Protein AF-A0A535VYQ3-F1 (afdb_monomer_lite)

Foldseek 3Di:
DDDDPQPDQPQVQLCLLVLLQVLLVHQLCRLCVQLVHHSVVNVCRNRSSDADDPSSLVSSLVVSVVSVVDDPPCSVVSNVVNCCVRVVPPPDD

Radius of gyration: 13.7 Å; chains: 1; bounding box: 42×31×32 Å

Structure (mmCIF, N/CA/C/O backbone):
data_AF-A0A535VYQ3-F1
#
_entry.id   AF-A0A535VYQ3-F1
#
loop_
_atom_site.group_PDB
_atom_site.id
_atom_site.type_symbol
_atom_site.label_atom_id
_atom_site.label_alt_id
_atom_site.label_comp_id
_atom_site.label_asym_id
_atom_site.label_entity_id
_atom_site.label_seq_id
_atom_site.pdbx_PDB_ins_code
_atom_site.Cartn_x
_atom_site.Cartn_y
_atom_site.Cartn_z
_atom_site.occupancy
_atom_site.B_iso_or_equiv
_atom_site.auth_seq_id
_atom_site.auth_comp_id
_atom_site.auth_asym_id
_atom_site.auth_atom_id
_atom_site.pdbx_PDB_model_num
ATOM 1 N N . MET A 1 1 ? 22.916 21.125 -21.216 1.00 34.38 1 MET A N 1
ATOM 2 C CA . MET A 1 1 ? 22.895 20.517 -19.869 1.00 34.38 1 MET A CA 1
ATOM 3 C C . MET A 1 1 ? 21.598 19.745 -19.753 1.00 34.38 1 MET A C 1
ATOM 5 O O . MET A 1 1 ? 20.531 20.323 -19.889 1.00 34.38 1 MET A O 1
ATOM 9 N N . THR A 1 2 ? 21.715 18.426 -19.691 1.00 42.44 2 THR A N 1
ATOM 10 C CA . THR A 1 2 ? 20.639 17.441 -19.825 1.00 42.44 2 THR A CA 1
ATOM 11 C C . THR A 1 2 ? 19.713 17.468 -18.609 1.00 42.44 2 THR A C 1
ATOM 13 O O . THR A 1 2 ? 20.062 16.947 -17.552 1.00 42.44 2 THR A O 1
ATOM 16 N N . GLY A 1 3 ? 18.541 18.089 -18.753 1.00 40.09 3 GLY A N 1
ATOM 17 C CA . GLY A 1 3 ? 17.450 17.981 -17.789 1.00 40.09 3 GLY A CA 1
ATOM 18 C C . GLY A 1 3 ? 16.823 16.598 -17.906 1.00 40.09 3 GLY A C 1
ATOM 19 O O . GLY A 1 3 ? 16.140 16.306 -18.880 1.00 40.09 3 GLY A O 1
ATOM 20 N N . SER A 1 4 ? 17.147 15.737 -16.945 1.00 44.53 4 SER A N 1
ATOM 21 C CA . SER A 1 4 ? 16.627 14.382 -16.786 1.00 44.53 4 SER A CA 1
ATOM 22 C C . SER A 1 4 ? 15.121 14.319 -17.053 1.00 44.53 4 SER A C 1
ATOM 24 O O . SER A 1 4 ? 14.340 14.951 -16.344 1.00 44.53 4 SER A O 1
ATOM 26 N N . SER A 1 5 ? 14.736 13.523 -18.051 1.00 48.81 5 SER A N 1
ATOM 27 C CA . SER A 1 5 ? 13.367 13.071 -18.303 1.00 48.81 5 SER A CA 1
ATOM 28 C C . SER A 1 5 ? 12.914 12.170 -17.147 1.00 48.81 5 SER A C 1
ATOM 30 O O . SER A 1 5 ? 12.813 10.952 -17.281 1.00 48.81 5 SER A O 1
ATOM 32 N N . TYR A 1 6 ? 12.686 12.763 -15.976 1.00 54.31 6 TYR A N 1
ATOM 33 C CA . TYR A 1 6 ? 11.848 12.166 -14.952 1.00 54.31 6 TYR A CA 1
ATOM 34 C C . TYR A 1 6 ? 10.432 12.216 -15.514 1.00 54.31 6 TYR A C 1
ATOM 36 O O . TYR A 1 6 ? 9.816 13.278 -15.516 1.00 54.31 6 TYR A O 1
ATOM 44 N N . GLY A 1 7 ? 9.950 11.093 -16.054 1.00 57.59 7 GLY A N 1
ATOM 45 C CA . GLY A 1 7 ? 8.519 10.920 -16.291 1.00 57.59 7 GLY A CA 1
ATOM 46 C C . GLY A 1 7 ? 7.773 11.372 -15.037 1.00 57.59 7 GLY A C 1
ATOM 47 O O . GLY A 1 7 ? 8.227 11.103 -13.923 1.00 57.59 7 GLY A O 1
ATOM 48 N N . GLU A 1 8 ? 6.731 12.168 -15.239 1.00 68.81 8 GLU A N 1
ATOM 49 C CA . GLU A 1 8 ? 5.967 12.852 -14.200 1.00 68.81 8 GLU A CA 1
ATOM 50 C C . GLU A 1 8 ? 5.670 11.891 -13.036 1.00 68.81 8 GLU A C 1
ATOM 52 O O . GLU A 1 8 ? 4.949 10.908 -13.196 1.00 68.81 8 GLU A O 1
ATOM 57 N N . ARG A 1 9 ? 6.328 12.099 -11.885 1.00 80.62 9 ARG A N 1
ATOM 58 C CA . ARG A 1 9 ? 6.142 11.229 -10.718 1.00 80.62 9 ARG A CA 1
ATOM 59 C C . ARG A 1 9 ? 4.746 11.454 -10.162 1.00 80.62 9 ARG A C 1
ATOM 61 O O . ARG A 1 9 ? 4.390 12.591 -9.852 1.00 80.62 9 ARG A O 1
ATOM 68 N N . ASP A 1 10 ? 4.009 10.377 -9.937 1.00 84.75 10 ASP A N 1
ATOM 69 C CA . ASP A 1 10 ? 2.702 10.449 -9.295 1.00 84.75 10 ASP A CA 1
ATOM 70 C C . ASP A 1 10 ? 2.860 10.424 -7.772 1.00 84.75 10 ASP A C 1
ATOM 72 O O . ASP A 1 10 ? 2.736 9.401 -7.091 1.00 84.75 10 ASP A O 1
ATOM 76 N N . TYR A 1 11 ? 3.193 11.592 -7.226 1.00 86.00 11 TYR A N 1
ATOM 77 C CA . TYR A 1 11 ? 3.315 11.769 -5.785 1.00 86.00 11 TYR A CA 1
ATOM 78 C C . TYR A 1 11 ? 1.984 11.571 -5.053 1.00 86.00 11 TYR A C 1
ATOM 80 O O . TYR A 1 11 ? 2.011 11.226 -3.874 1.00 86.00 11 TYR A O 1
ATOM 88 N N . ALA A 1 12 ? 0.837 11.763 -5.713 1.00 85.62 12 ALA A N 1
ATOM 89 C CA . ALA A 1 12 ? -0.465 11.554 -5.088 1.00 85.62 12 ALA A CA 1
ATOM 90 C C . ALA A 1 12 ? -0.691 10.061 -4.816 1.00 85.62 12 ALA A C 1
ATOM 92 O O . ALA A 1 12 ? -1.011 9.680 -3.687 1.00 85.62 12 ALA A O 1
ATOM 93 N N . PHE A 1 13 ? -0.419 9.210 -5.808 1.00 86.38 13 PHE A N 1
ATOM 94 C CA . PHE A 1 13 ? -0.416 7.762 -5.628 1.00 86.38 13 PHE A CA 1
ATOM 95 C C . PHE A 1 13 ? 0.591 7.324 -4.561 1.00 86.38 13 PHE A C 1
ATOM 97 O O . PHE A 1 13 ? 0.260 6.555 -3.654 1.00 86.38 13 PHE A O 1
ATOM 104 N N . GLY A 1 14 ? 1.816 7.850 -4.638 1.00 90.94 14 GLY A N 1
ATOM 105 C CA . GLY A 1 14 ? 2.869 7.515 -3.687 1.00 90.94 14 GLY A CA 1
ATOM 106 C C . GLY A 1 14 ? 2.515 7.868 -2.240 1.00 90.94 14 GLY A C 1
ATOM 107 O O . GLY A 1 14 ? 2.745 7.063 -1.334 1.00 90.94 14 GLY A O 1
ATOM 108 N N . GLN A 1 15 ? 1.881 9.021 -2.014 1.00 90.25 15 GLN A N 1
ATOM 109 C CA . GLN A 1 15 ? 1.379 9.399 -0.692 1.00 90.25 15 GLN A CA 1
ATOM 110 C C . GLN A 1 15 ? 0.262 8.475 -0.209 1.00 90.25 15 GLN A C 1
ATOM 112 O O . GLN A 1 15 ? 0.287 8.068 0.948 1.00 90.25 15 GLN A O 1
ATOM 117 N N . LEU A 1 16 ? -0.667 8.071 -1.079 1.00 88.81 16 LEU A N 1
ATOM 118 C CA . LEU A 1 16 ? -1.721 7.127 -0.703 1.00 88.81 16 LEU A CA 1
ATOM 119 C C . LEU A 1 16 ? -1.133 5.780 -0.250 1.00 88.81 16 LEU A C 1
ATOM 121 O O . LEU A 1 16 ? -1.521 5.258 0.797 1.00 88.81 16 LEU A O 1
ATOM 125 N N . MET A 1 17 ? -0.146 5.252 -0.982 1.00 91.38 17 MET A N 1
ATOM 126 C CA . MET A 1 17 ? 0.584 4.034 -0.604 1.00 91.38 17 MET A CA 1
ATOM 127 C C . MET A 1 17 ? 1.273 4.172 0.758 1.00 91.38 17 MET A C 1
ATOM 129 O O . MET A 1 17 ? 1.170 3.279 1.604 1.00 91.38 17 MET A O 1
ATOM 133 N N . LEU A 1 18 ? 1.952 5.303 0.973 1.00 93.12 18 LEU A N 1
ATOM 134 C CA . LEU A 1 18 ? 2.637 5.614 2.222 1.00 93.12 18 LEU A CA 1
ATOM 135 C C . LEU A 1 18 ? 1.651 5.657 3.393 1.00 93.12 18 LEU A C 1
ATOM 137 O O . LEU A 1 18 ? 1.890 4.993 4.400 1.00 93.12 18 LEU A O 1
ATOM 141 N N . THR A 1 19 ? 0.548 6.396 3.251 1.00 89.62 19 THR A N 1
ATOM 142 C CA . THR A 1 19 ? -0.496 6.524 4.274 1.00 89.62 19 THR A CA 1
ATOM 143 C C . THR A 1 19 ? -1.111 5.174 4.610 1.00 89.62 19 THR A C 1
ATOM 145 O O . THR A 1 19 ? -1.207 4.828 5.783 1.00 89.62 19 THR A O 1
ATOM 148 N N . LEU A 1 20 ? -1.476 4.373 3.605 1.00 89.38 20 LEU A N 1
ATOM 149 C CA . LEU A 1 20 ? -2.047 3.049 3.843 1.00 89.38 20 LEU A CA 1
ATOM 150 C C . LEU A 1 20 ? -1.069 2.175 4.637 1.00 89.38 20 LEU A C 1
ATOM 152 O O . LEU A 1 20 ? -1.456 1.566 5.634 1.00 89.38 20 LEU A O 1
ATOM 156 N N . ARG A 1 21 ? 0.214 2.148 4.252 1.00 94.81 21 ARG A N 1
ATOM 157 C CA . ARG A 1 21 ? 1.227 1.357 4.960 1.00 94.81 21 ARG A CA 1
ATOM 158 C C . ARG A 1 21 ? 1.409 1.816 6.407 1.00 94.81 21 ARG A C 1
ATOM 160 O O . ARG A 1 21 ? 1.483 0.974 7.305 1.00 94.81 21 ARG A O 1
ATOM 167 N N . THR A 1 22 ? 1.562 3.119 6.632 1.00 94.19 22 THR A N 1
ATOM 168 C CA . THR A 1 22 ? 1.856 3.653 7.967 1.00 94.19 22 THR A CA 1
ATOM 169 C C . THR A 1 22 ? 0.661 3.540 8.900 1.00 94.19 22 THR A C 1
ATOM 171 O O . THR A 1 22 ? 0.874 3.242 10.071 1.00 94.19 22 THR A O 1
ATOM 174 N N . THR A 1 23 ? -0.571 3.660 8.399 1.00 89.75 23 THR A N 1
ATOM 175 C CA . THR A 1 23 ? -1.778 3.419 9.203 1.00 89.75 23 THR A CA 1
ATOM 176 C C . THR A 1 23 ? -1.883 1.962 9.665 1.00 89.75 23 THR A C 1
ATOM 178 O O . THR A 1 23 ? -2.333 1.712 10.776 1.00 89.75 23 THR A O 1
ATOM 181 N N . ILE A 1 24 ? -1.386 1.000 8.878 1.00 89.69 24 ILE A N 1
ATOM 182 C CA . ILE A 1 24 ? -1.289 -0.419 9.285 1.00 89.69 24 ILE A CA 1
ATOM 183 C C . ILE A 1 24 ? -0.091 -0.665 10.229 1.00 89.69 24 ILE A C 1
ATOM 185 O O . ILE A 1 24 ? 0.059 -1.741 10.799 1.00 89.69 24 ILE A O 1
ATOM 189 N N . GLY A 1 25 ? 0.795 0.319 10.411 1.00 93.31 25 GLY A N 1
ATOM 190 C CA . GLY A 1 25 ? 1.977 0.192 11.267 1.00 93.31 25 GLY A CA 1
ATOM 191 C C . GLY A 1 25 ? 3.116 -0.628 10.652 1.00 93.31 25 GLY A C 1
ATOM 192 O O . GLY A 1 25 ? 4.001 -1.093 11.367 1.00 93.31 25 GLY A O 1
ATOM 193 N N . LEU A 1 26 ? 3.127 -0.814 9.328 1.00 94.69 26 LEU A N 1
ATOM 194 C CA . LEU A 1 26 ? 4.153 -1.609 8.647 1.00 94.69 26 LEU A CA 1
ATOM 195 C C . LEU A 1 26 ? 5.357 -0.764 8.234 1.00 94.69 26 LEU A C 1
ATOM 197 O O . LEU A 1 26 ? 5.223 0.387 7.820 1.00 94.69 26 LEU A O 1
ATOM 201 N N . THR A 1 27 ? 6.550 -1.360 8.246 1.00 97.44 27 THR A N 1
ATOM 202 C CA . THR A 1 27 ? 7.721 -0.788 7.561 1.00 97.44 27 THR A CA 1
ATOM 203 C C . THR A 1 27 ? 7.679 -1.105 6.062 1.00 97.44 27 THR A C 1
ATOM 205 O O . THR A 1 27 ? 6.979 -2.024 5.637 1.00 97.44 27 THR A O 1
ATOM 208 N N . GLN A 1 28 ? 8.451 -0.385 5.235 1.00 97.88 28 GLN A N 1
ATOM 209 C CA . GLN A 1 28 ? 8.578 -0.713 3.803 1.00 97.88 28 GLN A CA 1
ATOM 210 C C . GLN A 1 28 ? 9.085 -2.146 3.574 1.00 97.88 28 GLN A C 1
ATOM 212 O O . GLN A 1 28 ? 8.706 -2.781 2.595 1.00 97.88 28 GLN A O 1
ATOM 217 N N . ALA A 1 29 ? 9.950 -2.648 4.464 1.00 97.69 29 ALA A N 1
ATOM 218 C CA . ALA A 1 29 ? 10.468 -4.011 4.385 1.00 97.69 29 ALA A CA 1
ATOM 219 C C . ALA A 1 29 ? 9.368 -5.021 4.723 1.00 97.69 29 ALA A C 1
ATOM 221 O O . ALA A 1 29 ? 9.087 -5.890 3.912 1.00 97.69 29 ALA A O 1
ATOM 222 N N . SER A 1 30 ? 8.660 -4.813 5.837 1.00 96.31 30 SER A N 1
ATOM 223 C CA . SER A 1 30 ? 7.555 -5.679 6.264 1.00 96.31 30 SER A CA 1
ATOM 224 C C . SER A 1 30 ? 6.430 -5.746 5.228 1.00 96.31 30 SER A C 1
ATOM 226 O O . SER A 1 30 ? 5.892 -6.819 4.975 1.00 96.31 30 SER A O 1
ATOM 228 N N . LEU A 1 31 ? 6.087 -4.619 4.589 1.00 96.00 31 LEU A N 1
ATOM 229 C CA . LEU A 1 31 ? 5.119 -4.616 3.490 1.00 96.00 31 LEU A CA 1
ATOM 230 C C . LEU A 1 31 ? 5.655 -5.368 2.263 1.00 96.00 31 LEU A C 1
ATOM 232 O O . LEU A 1 31 ? 4.909 -6.105 1.623 1.00 96.00 31 LEU A O 1
ATOM 236 N N . GLY A 1 32 ? 6.941 -5.201 1.946 1.00 96.25 32 GLY A N 1
ATOM 237 C CA . GLY A 1 32 ? 7.602 -5.949 0.879 1.00 96.25 32 GLY A CA 1
ATOM 238 C C . GLY A 1 32 ? 7.526 -7.458 1.103 1.00 96.25 32 GLY A C 1
ATOM 239 O O . GLY A 1 32 ? 7.072 -8.179 0.216 1.00 96.25 32 GLY A O 1
ATOM 240 N N . ASP A 1 33 ? 7.867 -7.915 2.307 1.00 96.19 33 ASP A N 1
ATOM 241 C CA . ASP A 1 33 ? 7.829 -9.327 2.691 1.00 96.19 33 ASP A CA 1
ATOM 242 C C . ASP A 1 33 ? 6.407 -9.902 2.576 1.00 96.19 33 ASP A C 1
ATOM 244 O O . ASP A 1 33 ? 6.215 -10.957 1.970 1.00 96.19 33 ASP A O 1
ATOM 248 N N . LEU A 1 34 ? 5.393 -9.174 3.066 1.00 92.69 34 LEU A N 1
ATOM 249 C CA . LEU A 1 34 ? 3.982 -9.577 2.970 1.00 92.69 34 LEU A CA 1
ATOM 250 C C . LEU A 1 34 ? 3.488 -9.689 1.522 1.00 92.69 34 LEU A C 1
ATOM 252 O O . LEU A 1 34 ? 2.699 -10.575 1.195 1.00 92.69 34 LEU A O 1
ATOM 256 N N . LEU A 1 35 ? 3.942 -8.789 0.649 1.00 92.25 35 LEU A N 1
ATOM 257 C CA . LEU A 1 35 ? 3.548 -8.757 -0.758 1.00 92.25 35 LEU A CA 1
ATOM 258 C C . LEU A 1 35 ? 4.472 -9.593 -1.658 1.00 92.25 35 LEU A C 1
ATOM 260 O O . LEU A 1 35 ? 4.227 -9.684 -2.860 1.00 92.25 35 LEU A O 1
ATOM 264 N N . GLY A 1 36 ? 5.534 -10.200 -1.122 1.00 94.75 36 GLY A N 1
ATOM 265 C CA . GLY A 1 36 ? 6.536 -10.922 -1.907 1.00 94.75 36 GLY A CA 1
ATOM 266 C C . GLY A 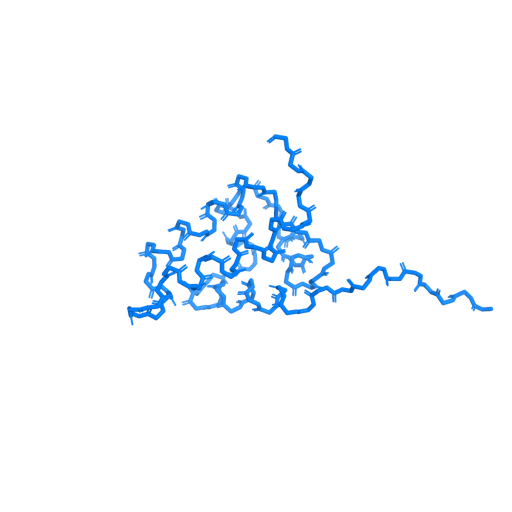1 36 ? 7.244 -10.032 -2.936 1.00 94.75 36 GLY A C 1
ATOM 267 O O . GLY A 1 36 ? 7.417 -10.432 -4.091 1.00 94.75 36 GLY A O 1
ATOM 268 N N . VAL A 1 37 ? 7.594 -8.803 -2.545 1.00 95.88 37 VAL A N 1
ATOM 269 C CA . VAL A 1 37 ? 8.355 -7.827 -3.342 1.00 95.88 37 VAL A CA 1
ATOM 270 C C . VAL A 1 37 ? 9.501 -7.235 -2.520 1.00 95.88 37 VAL A C 1
ATOM 272 O O . VAL A 1 37 ? 9.529 -7.328 -1.299 1.00 95.88 37 VAL A O 1
ATOM 275 N N . SER A 1 38 ? 10.468 -6.592 -3.174 1.00 97.31 38 SER A N 1
ATOM 276 C CA . SER A 1 38 ? 11.571 -5.957 -2.449 1.00 97.31 38 SER A CA 1
ATOM 277 C C . SER A 1 38 ? 11.120 -4.685 -1.720 1.00 97.31 38 SER A C 1
ATOM 279 O O . SER A 1 38 ? 10.272 -3.938 -2.209 1.00 97.31 38 SER A O 1
ATOM 281 N N . ARG A 1 39 ? 11.782 -4.354 -0.600 1.00 97.31 39 ARG A N 1
ATOM 282 C CA . ARG A 1 39 ? 11.648 -3.042 0.068 1.00 97.31 39 ARG A CA 1
ATOM 283 C C . ARG A 1 39 ? 11.811 -1.877 -0.921 1.00 97.31 39 ARG A C 1
ATOM 285 O O . ARG A 1 39 ? 11.125 -0.864 -0.820 1.00 97.31 39 ARG A O 1
ATOM 292 N N . ARG A 1 40 ? 12.733 -2.016 -1.881 1.00 96.75 40 ARG A N 1
ATOM 293 C CA . ARG A 1 40 ? 12.979 -1.001 -2.910 1.00 96.75 40 ARG A CA 1
ATOM 294 C C . ARG A 1 40 ? 11.751 -0.777 -3.795 1.00 96.75 40 ARG A C 1
ATOM 296 O O . ARG A 1 40 ? 11.446 0.375 -4.065 1.00 96.75 40 ARG A O 1
ATOM 303 N N . ALA A 1 41 ? 11.043 -1.835 -4.195 1.00 95.50 41 ALA A N 1
ATOM 304 C CA . ALA A 1 41 ? 9.816 -1.700 -4.979 1.00 95.50 41 ALA A CA 1
ATOM 305 C C . ALA A 1 41 ? 8.766 -0.871 -4.222 1.00 95.50 41 ALA A C 1
ATOM 307 O O . ALA A 1 41 ? 8.195 0.054 -4.786 1.00 95.50 41 ALA A O 1
ATOM 308 N N . VAL A 1 42 ? 8.597 -1.125 -2.919 1.00 96.06 42 VAL A N 1
ATOM 309 C CA . VAL A 1 42 ? 7.702 -0.330 -2.061 1.00 96.06 42 VAL A CA 1
ATOM 310 C C . VAL A 1 42 ? 8.135 1.139 -2.007 1.00 96.06 42 VAL A C 1
ATOM 312 O O . VAL A 1 42 ? 7.300 2.027 -2.135 1.00 96.06 42 VAL A O 1
ATOM 315 N N . ALA A 1 43 ? 9.436 1.415 -1.879 1.00 95.75 43 ALA A N 1
ATOM 316 C CA . ALA A 1 43 ? 9.951 2.785 -1.887 1.00 95.75 43 ALA A CA 1
ATOM 317 C C . ALA A 1 43 ? 9.736 3.502 -3.236 1.00 95.75 43 ALA A C 1
ATOM 319 O O . ALA A 1 43 ? 9.474 4.701 -3.255 1.00 95.75 43 ALA A O 1
ATOM 320 N N . GLU A 1 44 ? 9.829 2.787 -4.359 1.00 93.94 44 GLU A N 1
ATOM 321 C CA . GLU A 1 44 ? 9.542 3.338 -5.690 1.00 93.94 44 GLU A CA 1
ATOM 322 C C . GLU A 1 44 ? 8.048 3.642 -5.879 1.00 93.94 44 GLU A C 1
ATOM 324 O O . GLU A 1 44 ? 7.719 4.661 -6.490 1.00 93.94 44 GLU A O 1
ATOM 329 N N . TRP A 1 45 ? 7.160 2.814 -5.314 1.00 94.56 45 TRP A N 1
ATOM 330 C CA . TRP A 1 45 ? 5.715 3.072 -5.292 1.00 94.56 45 TRP A CA 1
ATOM 331 C C . TRP A 1 45 ? 5.379 4.305 -4.457 1.00 94.56 45 TRP A C 1
ATOM 333 O O . TRP A 1 45 ? 4.725 5.217 -4.947 1.00 94.56 45 TRP A O 1
ATOM 343 N N . GLU A 1 46 ? 5.891 4.382 -3.226 1.00 94.75 46 GLU A N 1
ATOM 344 C CA . GLU A 1 46 ? 5.697 5.542 -2.342 1.00 94.75 46 GLU A CA 1
ATOM 345 C C . GLU A 1 46 ? 6.327 6.826 -2.900 1.00 94.75 46 GLU A C 1
ATOM 347 O O . GLU A 1 46 ? 5.861 7.931 -2.630 1.00 94.75 46 GLU A O 1
ATOM 352 N N . GLY A 1 47 ? 7.384 6.686 -3.701 1.00 92.44 47 GLY A N 1
ATOM 353 C CA . GLY A 1 47 ? 8.027 7.784 -4.416 1.00 92.44 47 GLY A CA 1
ATOM 354 C C . GLY A 1 47 ? 7.342 8.176 -5.727 1.00 92.44 47 GLY A C 1
ATOM 355 O O . GLY A 1 47 ? 7.904 9.000 -6.454 1.00 92.44 47 GLY A O 1
ATOM 356 N N . GLY A 1 48 ? 6.201 7.568 -6.076 1.00 88.75 48 GLY A N 1
ATOM 357 C CA . GLY A 1 48 ? 5.444 7.874 -7.296 1.00 88.75 48 GLY A CA 1
ATOM 358 C C . GLY A 1 48 ? 6.196 7.576 -8.592 1.00 88.75 48 GLY A C 1
ATOM 359 O O . GLY A 1 48 ? 5.887 8.139 -9.636 1.00 88.75 48 GLY A O 1
ATOM 360 N N . SER A 1 49 ? 7.248 6.758 -8.522 1.00 87.50 49 SER A N 1
ATOM 361 C CA . SER A 1 49 ? 8.152 6.492 -9.647 1.00 87.50 49 SER A CA 1
ATOM 362 C C . SER A 1 49 ? 7.814 5.189 -10.376 1.00 87.50 49 SER A C 1
ATOM 364 O O . SER A 1 49 ? 8.348 4.938 -11.453 1.00 87.50 49 SER A O 1
ATOM 366 N N . ASN A 1 50 ? 6.962 4.348 -9.784 1.00 88.50 50 ASN A N 1
ATOM 367 C CA . ASN A 1 50 ? 6.473 3.099 -10.359 1.00 88.50 50 ASN A CA 1
ATOM 368 C C . ASN A 1 50 ? 5.162 2.674 -9.671 1.00 88.50 50 ASN A C 1
ATOM 370 O O . ASN A 1 50 ? 4.829 3.197 -8.610 1.00 88.50 50 ASN A O 1
ATOM 374 N N . TYR A 1 51 ? 4.467 1.675 -10.217 1.00 88.38 51 TYR A N 1
ATOM 375 C CA . TYR A 1 51 ? 3.196 1.174 -9.686 1.00 88.38 51 TYR A CA 1
ATOM 376 C C . TYR A 1 51 ? 3.256 -0.325 -9.354 1.00 88.38 51 TYR A C 1
ATOM 378 O O . TYR A 1 51 ? 4.009 -1.080 -9.986 1.00 88.38 51 TYR A O 1
ATOM 386 N N . PRO A 1 52 ? 2.473 -0.802 -8.367 1.00 89.38 52 PRO A N 1
ATOM 387 C CA . PRO A 1 52 ? 2.297 -2.229 -8.145 1.00 89.38 52 PRO A CA 1
ATOM 388 C C . PRO A 1 52 ? 1.550 -2.863 -9.323 1.00 89.38 52 PRO A C 1
ATOM 390 O O . PRO A 1 52 ? 0.604 -2.299 -9.865 1.00 89.38 52 PRO A O 1
ATOM 393 N N . LYS A 1 53 ? 1.928 -4.093 -9.688 1.00 88.50 53 LYS A N 1
ATOM 394 C CA . LYS A 1 53 ? 1.118 -4.904 -10.611 1.00 88.50 53 LYS A CA 1
ATOM 395 C C . LYS A 1 53 ? -0.245 -5.212 -9.990 1.00 88.50 53 LYS A C 1
ATOM 397 O O . LYS A 1 53 ? -0.352 -5.300 -8.767 1.00 88.50 53 LYS A O 1
ATOM 402 N N . VAL A 1 54 ? -1.239 -5.501 -10.833 1.00 85.38 54 VAL A N 1
ATOM 403 C CA . VAL A 1 54 ? -2.626 -5.815 -10.430 1.00 85.38 54 VAL A CA 1
ATOM 404 C C . VAL A 1 54 ? -2.704 -6.815 -9.277 1.00 85.38 54 VAL A C 1
ATOM 406 O O . VAL A 1 54 ? -3.425 -6.577 -8.315 1.00 85.38 54 VAL A O 1
ATOM 409 N N . GLU A 1 55 ? -1.931 -7.899 -9.317 1.00 88.31 55 GLU A N 1
ATOM 410 C CA . GLU A 1 55 ? -1.956 -8.903 -8.244 1.00 88.31 55 GLU A CA 1
ATOM 411 C C . GLU A 1 55 ? -1.477 -8.346 -6.895 1.00 88.31 55 GLU A C 1
ATOM 413 O O . GLU A 1 55 ? -2.077 -8.623 -5.859 1.00 88.31 55 GLU A O 1
ATOM 418 N N . ARG A 1 56 ? -0.452 -7.485 -6.894 1.00 90.62 56 ARG A N 1
ATOM 419 C CA . ARG A 1 56 ? 0.033 -6.829 -5.668 1.00 90.62 56 ARG A CA 1
ATOM 420 C C . ARG A 1 56 ? -0.915 -5.730 -5.199 1.00 90.62 56 ARG A C 1
ATOM 422 O O . ARG A 1 56 ? -1.113 -5.578 -4.000 1.00 90.62 56 ARG A O 1
ATOM 429 N N . LEU A 1 57 ? -1.549 -5.022 -6.132 1.00 87.69 57 LEU A N 1
ATOM 430 C CA . LEU A 1 57 ? -2.583 -4.033 -5.835 1.00 87.69 57 LEU A CA 1
ATOM 431 C C . LEU A 1 57 ? -3.803 -4.677 -5.157 1.00 87.69 57 LEU A C 1
ATOM 433 O O . LEU A 1 57 ? -4.271 -4.172 -4.140 1.00 87.69 57 LEU A O 1
ATOM 437 N N . LYS A 1 58 ? -4.277 -5.826 -5.659 1.00 87.69 58 LYS A N 1
ATOM 438 C CA . LYS A 1 58 ? -5.355 -6.602 -5.021 1.00 87.69 58 LYS A CA 1
ATOM 439 C C . LYS A 1 58 ? -4.982 -7.017 -3.597 1.00 87.69 58 LYS A C 1
ATOM 441 O O . LYS A 1 58 ? -5.788 -6.848 -2.687 1.00 87.69 58 LYS A O 1
ATOM 446 N N . GLN A 1 59 ? -3.763 -7.527 -3.397 1.00 88.81 59 GLN A N 1
ATOM 447 C CA . GLN A 1 59 ? -3.268 -7.907 -2.069 1.00 88.81 59 GLN A CA 1
ATOM 448 C C . GLN A 1 59 ? -3.212 -6.711 -1.109 1.00 88.81 59 GLN A C 1
ATOM 450 O O . GLN A 1 59 ? -3.594 -6.842 0.051 1.00 88.81 59 GLN A O 1
ATOM 455 N N . LEU A 1 60 ? -2.792 -5.540 -1.593 1.00 87.38 60 LEU A N 1
ATOM 456 C CA . LEU A 1 60 ? -2.757 -4.315 -0.799 1.00 87.38 60 LEU A CA 1
ATOM 457 C C . LEU A 1 60 ? -4.161 -3.847 -0.389 1.00 87.38 60 LEU A C 1
ATOM 459 O O . LEU A 1 60 ? -4.383 -3.522 0.775 1.00 87.38 60 LEU A O 1
ATOM 463 N N . ILE A 1 61 ? -5.114 -3.847 -1.326 1.00 86.56 61 ILE A N 1
ATOM 464 C CA . ILE A 1 61 ? -6.515 -3.498 -1.048 1.00 86.56 61 ILE A CA 1
ATOM 465 C C . ILE A 1 61 ? -7.095 -4.455 -0.004 1.00 86.56 61 ILE A C 1
ATOM 467 O O . ILE A 1 61 ? -7.686 -4.009 0.978 1.00 86.56 61 ILE A O 1
ATOM 471 N N . ALA A 1 62 ? -6.880 -5.762 -0.176 1.00 87.81 62 ALA A N 1
ATOM 472 C CA . ALA A 1 62 ? -7.332 -6.768 0.778 1.00 87.81 62 ALA A CA 1
ATOM 473 C C . ALA A 1 62 ? -6.737 -6.536 2.176 1.00 87.81 62 ALA A C 1
ATOM 475 O O . ALA A 1 62 ? -7.458 -6.610 3.169 1.00 87.81 62 ALA A O 1
ATOM 476 N N . LEU A 1 63 ? -5.447 -6.192 2.258 1.00 86.94 63 LEU A N 1
ATOM 477 C CA . LEU A 1 63 ? -4.795 -5.858 3.521 1.00 86.94 63 LEU A CA 1
ATOM 478 C C . LEU A 1 63 ? -5.428 -4.621 4.180 1.00 86.94 63 LEU A C 1
ATOM 480 O O . LEU A 1 63 ? -5.717 -4.656 5.373 1.00 86.94 63 LEU A O 1
ATOM 484 N N . GLY A 1 64 ? -5.698 -3.558 3.415 1.00 85.12 64 GLY A N 1
ATOM 485 C CA . GLY A 1 64 ? -6.350 -2.347 3.927 1.00 85.12 64 GLY A CA 1
ATOM 486 C C . GLY A 1 64 ? -7.763 -2.600 4.464 1.00 85.12 64 GLY A C 1
ATOM 487 O O . GLY A 1 64 ? -8.130 -2.057 5.506 1.00 85.12 64 GLY A O 1
ATOM 488 N N . VAL A 1 65 ? -8.531 -3.474 3.802 1.00 84.19 65 VAL A N 1
ATOM 489 C CA . VAL A 1 65 ? -9.866 -3.895 4.264 1.00 84.19 65 VAL A CA 1
ATOM 490 C C . VAL A 1 65 ? -9.769 -4.694 5.565 1.00 84.19 65 VAL A C 1
ATOM 492 O O . VAL A 1 65 ? -10.492 -4.398 6.513 1.00 84.19 65 VAL A O 1
ATOM 495 N N . LEU A 1 66 ? -8.858 -5.671 5.642 1.00 85.50 66 LEU A N 1
ATOM 496 C CA . LEU A 1 66 ? -8.669 -6.502 6.840 1.00 85.50 66 LEU A CA 1
ATOM 497 C C . LEU A 1 66 ? -8.254 -5.687 8.068 1.00 85.50 66 LEU A C 1
ATOM 499 O O . LEU A 1 66 ? -8.621 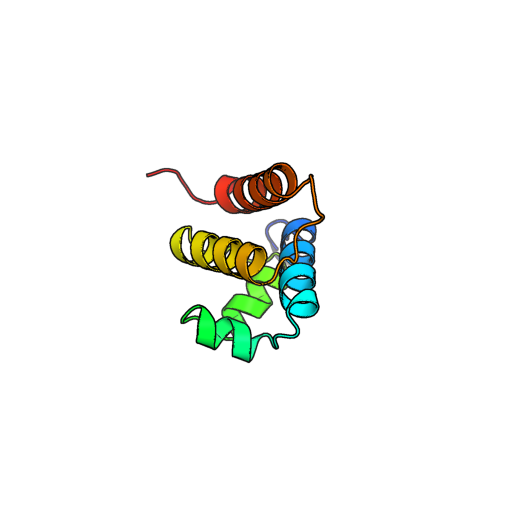-6.030 9.187 1.00 85.50 66 LEU A O 1
ATOM 503 N N . GLN A 1 67 ? -7.491 -4.619 7.855 1.00 85.00 67 GLN A N 1
ATOM 504 C CA . GLN A 1 67 ? -6.988 -3.748 8.915 1.00 85.00 67 GLN A CA 1
ATOM 505 C C . GLN A 1 67 ? -7.937 -2.578 9.226 1.00 85.00 67 GLN A C 1
ATOM 507 O O . GLN A 1 67 ? -7.599 -1.733 10.048 1.00 85.00 67 GLN A O 1
ATOM 512 N N . GLN A 1 68 ? -9.107 -2.514 8.571 1.00 82.81 68 GLN A N 1
ATOM 513 C CA . GLN A 1 68 ? -10.099 -1.438 8.711 1.00 82.81 68 GLN A CA 1
ATOM 514 C C . GLN A 1 68 ? -9.499 -0.029 8.575 1.00 82.81 68 GLN A C 1
ATOM 516 O O . GLN A 1 68 ? -9.860 0.904 9.286 1.00 82.81 68 GLN A O 1
ATOM 521 N N . VAL A 1 69 ? -8.557 0.119 7.640 1.00 82.56 69 VAL A N 1
ATOM 522 C CA . VAL A 1 69 ? -7.828 1.377 7.398 1.00 82.56 69 VAL A CA 1
ATOM 523 C C . VAL A 1 69 ? -8.689 2.384 6.640 1.00 82.56 69 VAL A C 1
ATOM 525 O O . VAL A 1 69 ? -8.443 3.588 6.691 1.00 82.56 69 VAL A O 1
ATOM 528 N N . PHE A 1 70 ? -9.694 1.894 5.918 1.00 79.75 70 PHE A N 1
ATOM 529 C CA . PHE A 1 70 ? -10.615 2.738 5.178 1.00 79.75 70 PHE A CA 1
ATOM 530 C C . PHE A 1 70 ? -11.675 3.340 6.115 1.00 79.75 70 PHE A C 1
ATOM 532 O O . PHE A 1 70 ? -12.167 2.640 7.002 1.00 79.75 70 PHE A O 1
ATOM 539 N N . PRO A 1 71 ? -12.055 4.619 5.931 1.00 77.06 71 PRO A N 1
ATOM 540 C CA . PRO A 1 71 ? -13.080 5.249 6.751 1.00 77.06 71 PRO A CA 1
ATOM 541 C C . PRO A 1 71 ? -14.420 4.523 6.605 1.00 77.06 71 PRO A C 1
ATOM 543 O O . PRO A 1 71 ? -14.855 4.247 5.484 1.00 77.06 71 PRO A O 1
ATOM 546 N N . ALA A 1 72 ? -15.087 4.277 7.733 1.00 74.50 72 ALA A N 1
ATOM 547 C CA . ALA A 1 72 ? -16.388 3.621 7.758 1.00 74.50 72 ALA A CA 1
ATOM 548 C C . ALA A 1 72 ? -17.419 4.391 6.913 1.00 74.50 72 ALA A C 1
ATOM 550 O O . ALA A 1 72 ? -17.601 5.598 7.093 1.00 74.50 72 ALA A O 1
ATOM 551 N N . GLY A 1 73 ? -18.090 3.696 5.994 1.00 78.94 73 GLY A N 1
ATOM 552 C CA . GLY A 1 73 ? -19.071 4.280 5.075 1.00 78.94 73 GLY A CA 1
ATOM 553 C C . GLY A 1 73 ? -18.474 4.956 3.836 1.00 78.94 73 GLY A C 1
ATOM 554 O O . GLY A 1 73 ? -19.220 5.586 3.090 1.00 78.94 73 GLY A O 1
ATOM 555 N N . ARG A 1 74 ? -17.154 4.852 3.622 1.00 78.19 74 ARG A N 1
ATOM 556 C CA . ARG A 1 74 ? -16.447 5.338 2.421 1.00 78.19 74 ARG A CA 1
ATOM 557 C C . ARG A 1 74 ? -15.458 4.322 1.840 1.00 78.19 74 ARG A C 1
ATOM 559 O O . ARG A 1 74 ? -14.589 4.667 1.037 1.00 78.19 74 ARG A O 1
ATOM 566 N N . GLU A 1 75 ? -15.543 3.065 2.261 1.00 80.00 75 GLU A N 1
ATOM 567 C CA . GLU A 1 75 ? -14.579 2.030 1.894 1.00 80.00 75 GLU A CA 1
ATOM 568 C C . GLU A 1 75 ? -14.561 1.797 0.381 1.00 80.00 75 GLU A C 1
ATOM 570 O O . GLU A 1 75 ? -13.499 1.664 -0.224 1.00 80.00 75 GLU A O 1
ATOM 575 N N . VAL A 1 76 ? -15.734 1.800 -0.255 1.00 77.62 76 VAL A N 1
ATOM 576 C CA . VAL A 1 76 ? -15.873 1.541 -1.693 1.00 77.62 76 VAL A CA 1
ATOM 577 C C . VAL A 1 76 ? -15.261 2.669 -2.525 1.00 77.62 76 VAL A C 1
ATOM 579 O O . VAL A 1 76 ? -14.607 2.398 -3.533 1.00 77.62 76 VAL A O 1
ATOM 582 N N . GLU A 1 77 ? -15.450 3.923 -2.124 1.00 80.88 77 GLU A N 1
ATOM 583 C CA . GLU A 1 77 ? -14.909 5.101 -2.798 1.00 80.88 77 GLU A CA 1
ATOM 584 C C . GLU A 1 77 ? -13.382 5.127 -2.731 1.00 80.88 77 GLU A C 1
ATOM 586 O O . GLU A 1 77 ? -12.732 5.318 -3.758 1.00 80.88 77 GLU A O 1
ATOM 591 N N . GLU A 1 78 ? -12.812 4.880 -1.550 1.00 79.19 78 GLU A N 1
ATOM 592 C CA . GLU A 1 78 ? -11.358 4.858 -1.350 1.00 79.19 78 GLU A CA 1
ATOM 593 C C . GLU A 1 78 ? -10.703 3.703 -2.121 1.00 79.19 78 GLU A C 1
ATOM 595 O O . GLU A 1 78 ? -9.687 3.890 -2.793 1.00 79.19 78 GLU A O 1
ATOM 600 N N . ILE A 1 79 ? -11.319 2.514 -2.110 1.00 79.50 79 ILE A N 1
ATOM 601 C CA . ILE A 1 79 ? -10.832 1.356 -2.872 1.00 79.50 79 ILE A CA 1
ATOM 602 C C . ILE A 1 79 ? -10.892 1.628 -4.380 1.00 79.50 79 ILE A C 1
ATOM 604 O O . ILE A 1 79 ? -9.951 1.292 -5.101 1.00 79.50 79 ILE A O 1
ATOM 608 N N . ARG A 1 80 ? -11.971 2.248 -4.878 1.00 79.62 80 ARG A N 1
ATOM 609 C CA . ARG A 1 80 ? -12.095 2.617 -6.298 1.00 79.62 80 ARG A CA 1
ATOM 610 C C . ARG A 1 80 ? -11.084 3.681 -6.701 1.00 79.62 80 ARG A C 1
ATOM 612 O O . ARG A 1 80 ? -10.509 3.557 -7.779 1.00 79.62 80 ARG A O 1
ATOM 619 N N . ALA A 1 81 ? -10.853 4.686 -5.859 1.00 79.75 81 ALA A N 1
ATOM 620 C CA . ALA A 1 81 ? -9.849 5.713 -6.110 1.00 79.75 81 ALA A CA 1
ATOM 621 C C . ALA A 1 81 ? -8.448 5.090 -6.206 1.00 79.75 81 ALA A C 1
ATOM 623 O O . ALA A 1 81 ? -7.752 5.291 -7.201 1.00 79.75 81 ALA A O 1
ATOM 624 N N . LEU A 1 82 ? -8.082 4.243 -5.239 1.00 79.44 82 LEU A N 1
ATOM 625 C CA . LEU A 1 82 ? -6.817 3.508 -5.243 1.00 79.44 82 LEU A CA 1
ATOM 626 C C . LEU A 1 82 ? -6.673 2.611 -6.483 1.00 79.44 82 LEU A C 1
ATOM 628 O O . LEU A 1 82 ? -5.626 2.607 -7.133 1.00 79.44 82 LEU A O 1
ATOM 632 N N . TRP A 1 83 ? -7.731 1.878 -6.839 1.00 80.38 83 TRP A N 1
ATOM 633 C CA . TRP A 1 83 ? -7.743 1.015 -8.017 1.00 80.38 83 TRP A CA 1
ATOM 634 C C . TRP A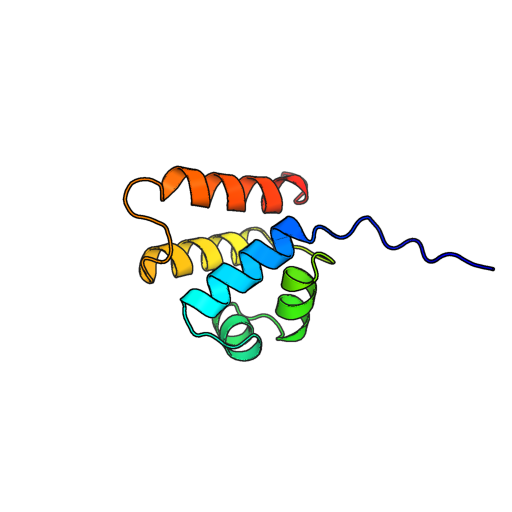 1 83 ? -7.613 1.795 -9.325 1.00 80.38 83 TRP A C 1
ATOM 636 O O . TRP A 1 83 ? -6.879 1.367 -10.207 1.00 80.38 83 TRP A O 1
ATOM 646 N N . PHE A 1 84 ? -8.305 2.925 -9.476 1.00 76.31 84 PHE A N 1
ATOM 647 C CA . PHE A 1 84 ? -8.282 3.696 -10.717 1.00 76.31 84 PHE A CA 1
ATOM 648 C C . PHE A 1 84 ? -6.930 4.375 -10.934 1.00 76.31 84 PHE A C 1
ATOM 650 O O . PHE A 1 84 ? -6.391 4.308 -12.033 1.00 76.31 84 PHE A O 1
ATOM 657 N N . VAL A 1 85 ? -6.343 4.949 -9.881 1.00 73.12 85 VAL A N 1
ATOM 658 C CA . VAL A 1 85 ? -5.023 5.589 -9.964 1.00 73.12 85 VAL A CA 1
ATOM 659 C C . VAL A 1 85 ? -3.938 4.562 -10.305 1.00 73.12 85 VAL A C 1
ATOM 661 O O . VAL A 1 85 ? -3.134 4.790 -11.203 1.00 73.12 85 VAL A O 1
ATOM 664 N N . ALA A 1 86 ? -3.951 3.388 -9.669 1.00 71.12 86 ALA A N 1
ATOM 665 C CA . ALA A 1 86 ? -2.981 2.336 -9.977 1.00 71.12 86 ALA A CA 1
ATOM 666 C C . ALA A 1 86 ? -3.264 1.616 -11.311 1.00 71.12 86 ALA A C 1
ATOM 668 O O . ALA A 1 86 ? -2.338 1.211 -12.011 1.00 71.12 86 ALA A O 1
ATOM 669 N N . GLY A 1 87 ? -4.540 1.430 -11.656 1.00 61.28 87 GLY A N 1
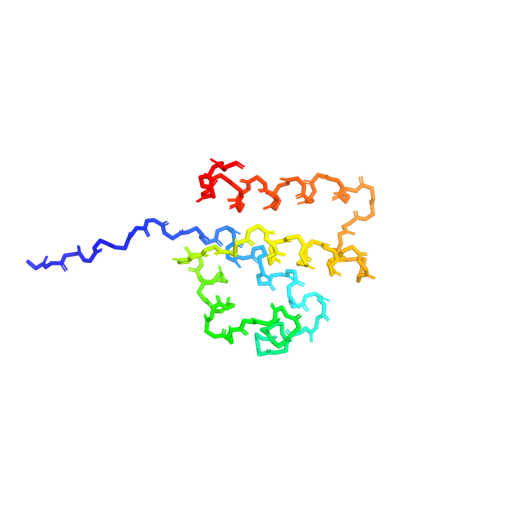ATOM 670 C CA . GLY A 1 87 ? -5.005 0.686 -12.826 1.00 61.28 87 GLY A CA 1
ATOM 671 C C . GLY A 1 87 ? -4.949 1.475 -14.133 1.00 61.28 87 GLY A C 1
ATOM 672 O O . GLY A 1 87 ? -4.769 0.865 -15.181 1.00 61.28 87 GLY A O 1
ATOM 673 N N . ALA A 1 88 ? -5.013 2.810 -14.092 1.00 56.50 88 ALA A N 1
ATOM 674 C CA . ALA A 1 88 ? -4.877 3.665 -15.276 1.00 56.50 88 ALA A CA 1
ATOM 675 C C . ALA A 1 88 ? -3.504 3.539 -15.970 1.00 56.50 88 ALA A C 1
ATOM 677 O O . ALA A 1 88 ? -3.371 3.916 -17.132 1.00 56.50 88 ALA A O 1
ATOM 678 N N . CYS A 1 89 ? -2.497 2.974 -15.291 1.00 50.56 89 CYS A N 1
ATOM 679 C CA . CYS A 1 89 ? -1.163 2.723 -15.845 1.00 50.56 89 CYS A CA 1
ATOM 680 C C . CYS A 1 89 ? -0.862 1.228 -16.090 1.00 50.56 89 CYS A C 1
ATOM 682 O O . CYS A 1 89 ? 0.222 0.882 -16.562 1.00 50.56 89 CYS A O 1
ATOM 684 N N . VAL A 1 90 ? -1.806 0.320 -15.805 1.00 45.03 90 VAL A N 1
ATOM 685 C CA . VAL A 1 90 ? -1.684 -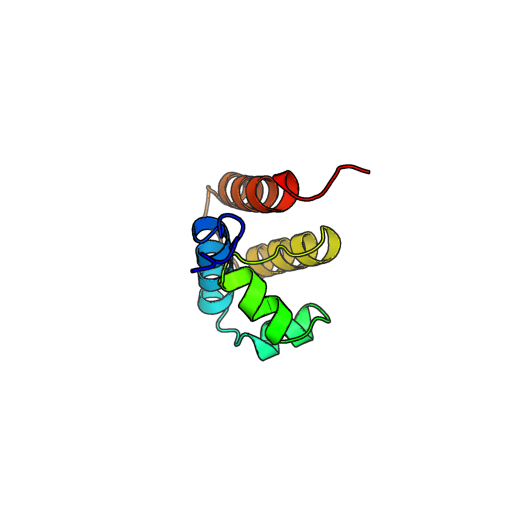1.092 -16.192 1.00 45.03 90 VAL A CA 1
ATOM 686 C C . VAL A 1 90 ? -2.388 -1.255 -17.539 1.00 45.03 90 VAL A C 1
ATOM 688 O O . VAL A 1 90 ? -3.614 -1.139 -17.577 1.00 45.03 90 VAL A O 1
ATOM 691 N N . PRO A 1 91 ? -1.674 -1.516 -18.654 1.00 38.84 91 PRO A N 1
ATOM 692 C CA . PRO A 1 91 ? -2.346 -1.799 -19.910 1.00 38.84 91 PRO A CA 1
ATOM 693 C C . PRO A 1 91 ? -3.229 -3.024 -19.693 1.00 38.84 91 PRO A C 1
ATOM 695 O O . PRO A 1 91 ? -2.767 -4.080 -19.256 1.00 38.84 91 PRO A O 1
ATOM 698 N N . SER A 1 92 ? -4.518 -2.823 -19.935 1.00 40.16 92 SER A N 1
ATOM 699 C CA . SER A 1 92 ? -5.550 -3.842 -19.873 1.00 40.16 92 SER A CA 1
ATOM 700 C C . SER A 1 92 ? -5.112 -5.034 -20.725 1.00 40.16 92 SER A C 1
ATOM 702 O O . SER A 1 92 ? -4.838 -4.879 -21.914 1.00 40.16 92 SER A O 1
ATOM 704 N N . CYS A 1 93 ? -5.011 -6.206 -20.108 1.00 36.28 93 CYS A N 1
ATOM 705 C CA . CYS A 1 93 ? -5.218 -7.474 -20.794 1.00 36.28 93 CYS A CA 1
ATOM 706 C C . CYS A 1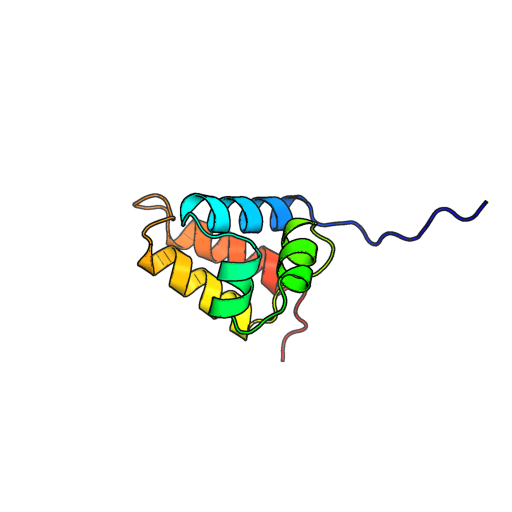 93 ? -6.554 -8.014 -20.300 1.00 36.28 93 CYS A C 1
ATOM 708 O O . CYS A 1 93 ? -6.777 -7.932 -19.067 1.00 36.28 93 CYS A O 1
#

pLDDT: mean 81.5, std 16.4, range [34.38, 97.88]

Secondary structure (DSSP, 8-state):
----------HHHHHHHHHHHHHTT--HHHHHHHHTS-HHHHHHHHTTS----HHHHHHHHHHHHHTT-SPTT-HHHHHHHHHHHHHTTS---

Sequence (93 aa):
MTGSSYGERDYAFGQLMLTLRTTIGLTQASLGDLLGVSRRAVAEWEGGSNYPKVERLKQLIALGVLQQVFPAGREVEEIRALWFVAGACVPSC